Protein AF-A0A2V7WRT6-F1 (afdb_monomer_lite)

Foldseek 3Di:
DVVVVCVVCVVVVDDPLQAAEDAPVVLVVLVVVLCCLVPPVLVVLVVQLVVLVVVDDPVPRPSNVVSVVSNVVSVVVNVVSVVNSVRYDHDDPVPDPPPDDDPPDD

Radius of gyration: 24.18 Å; chains: 1; bounding box: 65×48×54 Å

pLDDT: mean 81.42, std 14.81, range [49.47, 96.88]

Sequence (106 aa):
MREALLMKFPALRAPAANFLYATPEAIDARRAELAQLKQVELPANAEAMRAAKEHGDLSENFEYHAARQKHEYLSARVASLADELSRTRALDASRIEATARSRRRS

Structure (mmCIF, N/CA/C/O backbone):
data_AF-A0A2V7WRT6-F1
#
_entry.id   AF-A0A2V7WRT6-F1
#
loop_
_atom_site.group_PDB
_atom_site.id
_atom_site.type_symbol
_atom_site.label_atom_id
_atom_site.label_alt_id
_atom_site.label_comp_id
_atom_site.label_asym_id
_atom_site.label_entity_id
_atom_site.label_seq_id
_atom_site.pdbx_PDB_ins_code
_atom_site.Cartn_x
_atom_site.Cartn_y
_atom_site.Cartn_z
_atom_site.occupancy
_atom_site.B_iso_or_equiv
_atom_site.auth_seq_id
_atom_site.auth_comp_id
_atom_site.auth_asym_id
_atom_site.auth_atom_id
_atom_site.pdbx_PDB_model_num
ATOM 1 N N . MET A 1 1 ? 13.000 39.962 -19.667 1.00 62.22 1 MET A N 1
ATOM 2 C CA . MET A 1 1 ? 13.896 39.012 -20.376 1.00 62.22 1 MET A CA 1
ATOM 3 C C . MET A 1 1 ? 13.554 37.532 -20.171 1.00 62.22 1 MET A C 1
ATOM 5 O O . MET A 1 1 ? 13.735 36.775 -21.114 1.00 62.22 1 MET A O 1
ATOM 9 N N . ARG A 1 2 ? 13.029 37.101 -19.010 1.00 56.19 2 ARG A N 1
ATOM 10 C CA . ARG A 1 2 ? 12.643 35.694 -18.762 1.00 56.19 2 ARG A CA 1
ATOM 11 C C . ARG A 1 2 ? 11.559 35.167 -19.722 1.00 56.19 2 ARG A C 1
ATOM 13 O O . ARG A 1 2 ? 11.666 34.039 -20.176 1.00 56.19 2 ARG A O 1
ATOM 20 N N . GLU A 1 3 ? 10.582 35.994 -20.105 1.00 57.81 3 GLU A N 1
ATOM 21 C CA . GLU A 1 3 ? 9.521 35.596 -21.052 1.00 57.81 3 GLU A CA 1
ATOM 22 C C . GLU A 1 3 ? 9.991 35.460 -22.510 1.00 57.81 3 GLU A C 1
ATOM 24 O O . GLU A 1 3 ? 9.587 34.532 -23.206 1.00 57.81 3 GLU A O 1
ATOM 29 N N . ALA A 1 4 ? 10.909 36.320 -22.965 1.00 61.88 4 ALA A N 1
ATOM 30 C CA . ALA A 1 4 ? 11.469 36.248 -24.320 1.00 61.88 4 ALA A CA 1
ATOM 31 C C . ALA A 1 4 ? 12.321 34.981 -24.535 1.00 61.88 4 ALA A C 1
ATOM 33 O O . ALA A 1 4 ? 12.372 34.429 -25.634 1.00 61.88 4 ALA A O 1
ATOM 34 N N . LEU A 1 5 ? 12.961 34.497 -23.466 1.00 62.34 5 LEU A N 1
ATOM 35 C CA . LEU A 1 5 ? 13.740 33.259 -23.471 1.00 62.34 5 LEU A CA 1
ATOM 36 C C . LEU A 1 5 ? 12.832 32.022 -23.582 1.00 62.34 5 LEU A C 1
ATOM 38 O O . LEU A 1 5 ? 13.176 31.061 -24.262 1.00 62.34 5 LEU A O 1
ATOM 42 N N . LEU A 1 6 ? 11.640 32.082 -22.983 1.00 60.34 6 LEU A N 1
ATOM 43 C CA . LEU A 1 6 ? 10.638 31.015 -23.042 1.00 60.34 6 LEU A CA 1
ATOM 44 C C . LEU A 1 6 ? 9.919 30.944 -24.401 1.00 60.34 6 LEU A C 1
ATOM 46 O O . LEU A 1 6 ? 9.548 29.851 -24.820 1.00 60.34 6 LEU A O 1
ATOM 50 N N . MET A 1 7 ? 9.774 32.065 -25.123 1.00 71.50 7 MET A N 1
ATOM 51 C CA . MET A 1 7 ? 9.282 32.052 -26.513 1.00 71.50 7 MET A CA 1
ATOM 52 C C . MET A 1 7 ? 10.280 31.422 -27.491 1.00 71.50 7 MET A C 1
ATOM 54 O O . MET A 1 7 ? 9.875 30.698 -28.395 1.00 71.50 7 MET A O 1
ATOM 58 N N . LYS A 1 8 ? 11.585 31.677 -27.314 1.00 71.31 8 LYS A N 1
ATOM 59 C CA . LYS A 1 8 ? 12.640 31.087 -28.159 1.00 71.31 8 LYS A CA 1
ATOM 60 C C . LYS A 1 8 ? 12.883 29.605 -27.873 1.00 71.31 8 LYS A C 1
ATOM 62 O O . LYS A 1 8 ? 13.327 28.890 -28.7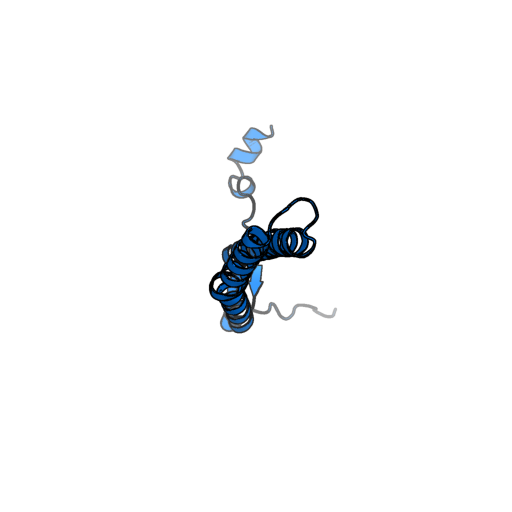65 1.00 71.31 8 LYS A O 1
ATOM 67 N N . PHE A 1 9 ? 12.583 29.146 -26.659 1.00 72.19 9 PHE A N 1
ATOM 68 C CA . PHE A 1 9 ? 12.824 27.771 -26.227 1.00 72.19 9 PHE A CA 1
ATOM 69 C C . PHE A 1 9 ? 11.588 27.181 -25.528 1.00 72.19 9 PHE A C 1
ATOM 71 O O . PHE A 1 9 ? 11.596 26.986 -24.310 1.00 72.19 9 PHE A O 1
ATOM 78 N N . PRO A 1 10 ? 10.525 26.839 -26.282 1.00 65.75 10 PRO A N 1
ATOM 79 C CA . PRO A 1 10 ? 9.299 26.268 -25.719 1.00 65.75 10 PRO A CA 1
ATOM 80 C C . PRO A 1 10 ? 9.529 24.920 -25.011 1.00 65.75 10 PRO A C 1
ATOM 82 O O . PRO A 1 10 ? 8.750 24.548 -24.139 1.00 65.75 10 PRO A O 1
ATOM 85 N N . ALA A 1 11 ? 10.623 24.213 -25.319 1.00 61.78 11 ALA A N 1
ATOM 86 C CA . ALA A 1 11 ? 11.022 22.973 -24.648 1.00 61.78 11 ALA A CA 1
ATOM 87 C C . ALA A 1 11 ? 11.418 23.166 -23.169 1.00 61.78 11 ALA A C 1
ATOM 89 O O . ALA A 1 11 ? 11.339 22.221 -22.392 1.00 61.78 11 ALA A O 1
ATOM 90 N N . LEU A 1 12 ? 11.781 24.387 -22.752 1.00 64.75 12 LEU A N 1
ATOM 91 C CA . LEU A 1 12 ? 12.056 24.715 -21.345 1.00 64.75 12 LEU A CA 1
ATOM 92 C C . LEU A 1 12 ? 10.770 24.887 -20.513 1.00 64.75 12 LEU A C 1
ATOM 94 O O . LEU A 1 12 ? 10.843 25.081 -19.302 1.00 64.75 12 LEU A O 1
ATOM 98 N N . ARG A 1 13 ? 9.590 24.849 -21.156 1.00 62.06 13 ARG A N 1
ATOM 99 C CA . ARG A 1 13 ? 8.274 25.046 -20.525 1.00 62.06 13 ARG A CA 1
ATOM 100 C C . ARG A 1 13 ? 7.686 23.762 -19.927 1.00 62.06 13 ARG A C 1
ATOM 102 O O . ARG A 1 13 ? 6.756 23.852 -19.132 1.00 62.06 13 ARG A O 1
ATOM 109 N N . ALA A 1 14 ? 8.186 22.582 -20.292 1.00 60.47 14 ALA A N 1
ATOM 110 C CA . ALA A 1 14 ? 7.630 21.322 -19.812 1.00 60.47 14 ALA A CA 1
ATOM 111 C C . ALA A 1 14 ? 8.393 20.827 -18.571 1.00 60.47 14 ALA A C 1
ATOM 113 O O . ALA A 1 14 ? 9.610 20.646 -18.658 1.00 60.47 14 ALA A O 1
ATOM 114 N N . PRO A 1 15 ? 7.727 20.549 -17.432 1.00 59.41 15 PRO A N 1
ATOM 115 C CA . PRO A 1 15 ? 8.337 19.679 -16.438 1.00 59.41 15 PRO A CA 1
ATOM 116 C C . PRO A 1 15 ? 8.593 18.337 -17.132 1.00 59.41 15 PRO A C 1
ATOM 118 O O . PRO A 1 15 ? 7.668 17.742 -17.688 1.00 59.41 15 PRO A O 1
ATOM 121 N N . ALA A 1 16 ? 9.848 17.889 -17.170 1.00 60.44 16 ALA A N 1
ATOM 122 C CA . ALA A 1 16 ? 10.170 16.580 -17.716 1.00 60.44 16 ALA A CA 1
ATOM 123 C C . ALA A 1 16 ? 9.349 15.538 -16.943 1.00 60.44 16 ALA A C 1
ATOM 125 O O . ALA A 1 16 ? 9.511 15.394 -15.731 1.00 60.44 16 ALA A O 1
ATOM 126 N N . ALA A 1 17 ? 8.418 14.866 -17.622 1.00 61.59 17 ALA A N 1
ATOM 127 C CA . ALA A 1 17 ? 7.642 13.793 -17.022 1.00 61.59 17 ALA A CA 1
ATOM 128 C C . ALA A 1 17 ? 8.626 12.704 -16.574 1.00 61.59 17 ALA A C 1
ATOM 130 O O . ALA A 1 17 ? 9.249 12.042 -17.405 1.00 61.59 17 ALA 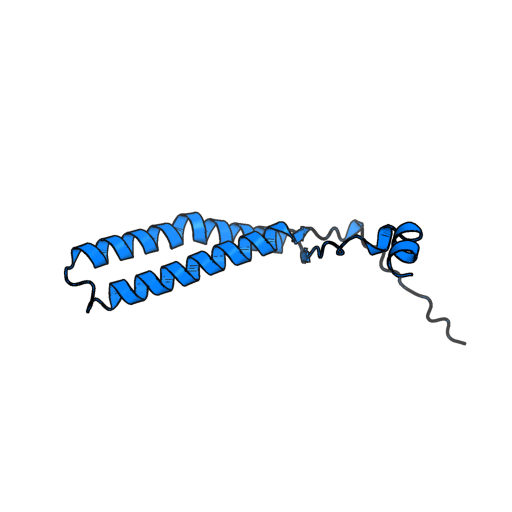A O 1
ATOM 131 N N . ASN A 1 18 ? 8.820 12.582 -15.260 1.00 75.44 18 ASN A N 1
ATOM 132 C CA . ASN A 1 18 ? 9.755 11.628 -14.687 1.00 75.44 18 ASN A CA 1
ATOM 133 C C . ASN A 1 18 ? 9.120 10.235 -14.738 1.00 75.44 18 ASN A C 1
ATOM 135 O O . ASN A 1 18 ? 8.372 9.849 -13.839 1.00 75.44 18 ASN A O 1
ATOM 139 N N . PHE A 1 19 ? 9.352 9.523 -15.840 1.00 82.50 19 PHE A N 1
ATOM 140 C CA . PHE A 1 19 ? 8.948 8.131 -15.985 1.00 82.50 19 PHE A CA 1
ATOM 141 C C . PHE A 1 19 ? 9.950 7.230 -15.269 1.00 82.50 19 PHE A C 1
ATOM 143 O O . PHE A 1 19 ? 11.159 7.351 -15.469 1.00 82.50 19 PHE A O 1
ATOM 150 N N . LEU A 1 20 ? 9.433 6.312 -14.461 1.00 83.56 20 LEU A N 1
ATOM 151 C CA . LEU A 1 20 ? 10.219 5.237 -13.871 1.00 83.56 20 LEU A CA 1
ATOM 152 C C . LEU A 1 20 ? 10.255 4.072 -14.859 1.00 83.56 20 LEU A C 1
ATOM 154 O O . LEU A 1 20 ? 9.259 3.785 -15.522 1.00 83.56 20 LEU A O 1
ATOM 158 N N . TYR A 1 21 ? 11.394 3.401 -14.969 1.00 88.06 21 TYR A N 1
ATOM 159 C CA . TYR A 1 21 ? 11.530 2.215 -15.808 1.00 88.06 21 TYR A CA 1
ATOM 160 C C . TYR A 1 21 ? 11.798 1.004 -14.929 1.00 88.06 21 TYR A C 1
ATOM 162 O O . TYR A 1 21 ? 12.661 1.048 -14.053 1.00 88.06 21 TYR A O 1
ATOM 170 N N . ALA A 1 22 ? 11.058 -0.070 -15.172 1.00 88.12 22 ALA A N 1
ATOM 171 C CA . ALA A 1 22 ? 11.206 -1.338 -14.471 1.00 88.12 22 ALA A CA 1
ATOM 172 C C . ALA A 1 22 ? 11.012 -2.497 -15.451 1.00 88.12 22 ALA A C 1
ATOM 174 O O . ALA A 1 22 ? 10.467 -2.312 -16.542 1.00 88.12 22 ALA A O 1
ATOM 175 N N . THR A 1 23 ? 11.464 -3.694 -15.081 1.00 91.50 23 THR A N 1
ATOM 176 C CA . THR A 1 23 ? 11.218 -4.882 -15.906 1.00 91.50 23 THR A CA 1
ATOM 177 C C . THR A 1 23 ? 9.729 -5.256 -15.865 1.00 91.50 23 THR A C 1
ATOM 179 O O . THR A 1 23 ? 9.050 -4.929 -14.884 1.00 91.50 23 THR A O 1
ATOM 182 N N . PRO A 1 24 ? 9.193 -5.919 -16.906 1.00 89.69 24 PRO A N 1
ATOM 183 C CA . PRO A 1 24 ? 7.801 -6.374 -16.917 1.00 89.69 24 PRO A CA 1
ATOM 184 C C . PRO A 1 24 ? 7.438 -7.200 -15.676 1.00 89.69 24 PRO A C 1
ATOM 186 O O . PRO A 1 24 ? 6.413 -6.952 -15.048 1.00 89.69 24 PRO A O 1
ATOM 189 N N . GLU A 1 25 ? 8.333 -8.089 -15.243 1.00 91.31 25 GLU A N 1
ATOM 190 C CA . GLU A 1 25 ? 8.122 -8.962 -14.086 1.00 91.31 25 GLU A CA 1
ATOM 191 C C . GLU A 1 25 ? 7.998 -8.158 -12.785 1.00 91.31 25 GLU A C 1
ATOM 193 O O . GLU A 1 25 ? 7.157 -8.453 -11.936 1.00 91.31 25 GLU A O 1
ATOM 198 N N . ALA A 1 26 ? 8.808 -7.105 -12.627 1.00 91.31 26 ALA A N 1
ATOM 199 C CA . ALA A 1 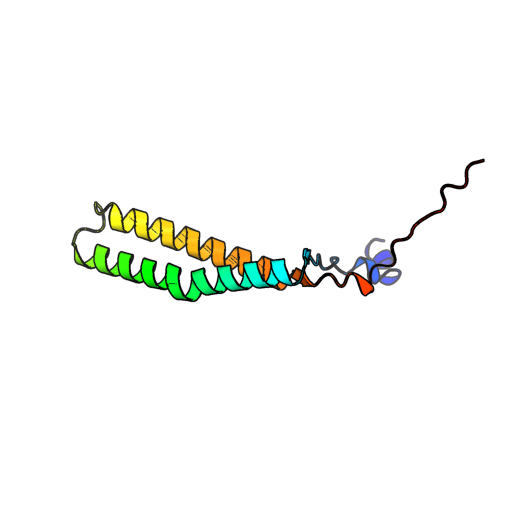26 ? 8.736 -6.224 -11.466 1.00 91.31 26 ALA A CA 1
ATOM 200 C C . ALA A 1 26 ? 7.426 -5.415 -11.440 1.00 91.31 26 ALA A C 1
ATOM 202 O O . ALA A 1 26 ? 6.844 -5.205 -10.372 1.00 91.31 26 ALA A O 1
ATOM 203 N N . ILE A 1 27 ? 6.946 -4.981 -12.611 1.00 93.12 27 ILE A N 1
ATOM 204 C CA . ILE A 1 27 ? 5.656 -4.292 -12.752 1.00 93.12 27 ILE A CA 1
ATOM 205 C C . ILE A 1 27 ? 4.511 -5.236 -12.379 1.00 93.12 27 ILE A C 1
ATOM 207 O O . ILE A 1 27 ? 3.613 -4.836 -11.636 1.00 93.12 27 ILE A O 1
ATOM 211 N N . ASP A 1 28 ? 4.551 -6.481 -12.846 1.00 94.31 28 ASP A N 1
ATOM 212 C CA . ASP A 1 28 ? 3.519 -7.479 -12.563 1.00 94.31 28 ASP A CA 1
ATOM 213 C C . ASP A 1 28 ? 3.486 -7.862 -11.082 1.00 94.31 28 ASP A C 1
ATOM 215 O O . ASP A 1 28 ? 2.410 -7.899 -10.483 1.00 94.31 28 ASP A O 1
ATOM 219 N N . ALA A 1 29 ? 4.648 -8.032 -10.445 1.00 94.88 29 ALA A N 1
ATOM 220 C CA . ALA A 1 29 ? 4.736 -8.264 -9.004 1.00 94.88 29 ALA A CA 1
ATOM 221 C C . ALA A 1 29 ? 4.111 -7.111 -8.196 1.00 94.88 29 ALA A C 1
ATOM 223 O O . ALA A 1 29 ? 3.309 -7.341 -7.290 1.00 94.88 29 ALA A O 1
ATOM 224 N N . ARG A 1 30 ? 4.410 -5.856 -8.562 1.00 94.25 30 ARG A N 1
ATOM 225 C CA . ARG A 1 30 ? 3.818 -4.658 -7.935 1.00 94.25 30 ARG A CA 1
ATOM 226 C C . ARG A 1 30 ? 2.307 -4.564 -8.171 1.00 94.25 30 ARG A C 1
ATOM 228 O O . ARG A 1 30 ? 1.571 -4.141 -7.281 1.00 94.25 30 ARG A O 1
ATOM 235 N N . ARG A 1 31 ? 1.819 -4.965 -9.351 1.00 94.50 31 ARG A N 1
ATOM 236 C CA . ARG A 1 31 ? 0.378 -5.041 -9.655 1.00 94.50 31 ARG A CA 1
ATOM 237 C C . ARG A 1 31 ? -0.320 -6.112 -8.821 1.00 94.50 31 ARG A C 1
ATOM 239 O O . ARG A 1 31 ? -1.418 -5.854 -8.331 1.00 94.50 31 ARG A O 1
ATOM 246 N N . ALA A 1 32 ? 0.310 -7.270 -8.638 1.00 96.62 32 ALA A N 1
ATOM 247 C CA . ALA A 1 32 ? -0.203 -8.338 -7.787 1.00 96.62 32 ALA A CA 1
ATOM 248 C C . ALA A 1 32 ? -0.274 -7.896 -6.316 1.00 96.62 32 ALA A C 1
ATOM 250 O O . ALA A 1 32 ? -1.314 -8.068 -5.685 1.00 96.62 32 ALA A O 1
ATOM 251 N N . GLU A 1 33 ? 0.772 -7.238 -5.799 1.00 95.12 33 GLU A N 1
ATOM 252 C CA . GLU A 1 33 ? 0.765 -6.633 -4.456 1.00 95.12 33 GLU A CA 1
ATOM 253 C C . GLU A 1 33 ? -0.390 -5.630 -4.312 1.00 95.12 33 GLU A C 1
ATOM 255 O O . GLU A 1 33 ? -1.173 -5.704 -3.365 1.00 95.12 33 GLU A O 1
ATOM 260 N N . LEU A 1 34 ? -0.561 -4.725 -5.283 1.00 96.06 34 LEU A N 1
ATOM 261 C CA . LEU A 1 34 ? -1.652 -3.749 -5.269 1.00 96.06 34 LEU A CA 1
ATOM 262 C C . LEU A 1 34 ? -3.037 -4.420 -5.267 1.00 96.06 34 LEU A C 1
ATOM 264 O O . LEU A 1 34 ? -3.943 -3.950 -4.576 1.00 96.06 34 LEU A O 1
ATOM 268 N N . ALA A 1 35 ? -3.213 -5.494 -6.041 1.00 96.50 35 ALA A N 1
ATOM 269 C CA . ALA A 1 35 ? -4.461 -6.250 -6.086 1.00 96.50 35 ALA A CA 1
ATOM 270 C C . ALA A 1 35 ? -4.748 -6.929 -4.741 1.00 96.50 35 ALA A C 1
ATOM 272 O O . ALA A 1 35 ? -5.844 -6.762 -4.209 1.00 96.50 35 ALA A O 1
ATOM 273 N N . GLN A 1 36 ? -3.750 -7.594 -4.153 1.00 96.62 36 GLN A N 1
ATOM 274 C CA . GLN A 1 36 ? -3.838 -8.221 -2.831 1.00 96.62 36 GLN A CA 1
ATOM 275 C C . GLN A 1 36 ? -4.256 -7.203 -1.759 1.00 96.62 36 GLN A C 1
ATOM 277 O O . GLN A 1 36 ? -5.193 -7.438 -0.994 1.00 96.62 36 GLN A O 1
ATOM 282 N N . LEU A 1 37 ? -3.608 -6.032 -1.739 1.00 95.62 37 LEU A N 1
ATOM 283 C CA . LEU A 1 37 ? -3.904 -4.981 -0.766 1.00 95.62 37 LEU A CA 1
ATOM 284 C C . LEU A 1 37 ? -5.342 -4.461 -0.896 1.00 95.62 37 LEU A C 1
ATOM 286 O O . LEU A 1 37 ? -6.019 -4.268 0.111 1.00 95.62 37 LEU A O 1
ATOM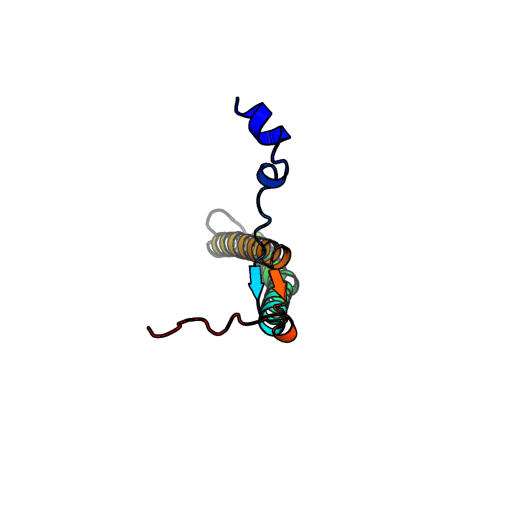 290 N N . LYS A 1 38 ? -5.822 -4.249 -2.127 1.00 95.56 38 LYS A N 1
ATOM 291 C CA . LYS A 1 38 ? -7.167 -3.711 -2.389 1.00 95.56 38 LYS A CA 1
ATOM 292 C C . LYS A 1 38 ? -8.285 -4.729 -2.187 1.00 95.56 38 LYS A C 1
ATOM 294 O O . LYS A 1 38 ? -9.362 -4.345 -1.744 1.00 95.56 38 LYS A O 1
ATOM 299 N N . GLN A 1 39 ? -8.062 -5.980 -2.577 1.00 96.12 39 GLN A N 1
ATOM 300 C CA . GLN A 1 39 ? -9.110 -7.003 -2.621 1.00 96.12 39 GLN A CA 1
ATOM 301 C C . GLN A 1 39 ? -9.179 -7.842 -1.347 1.00 96.12 39 GLN A C 1
ATOM 303 O O . GLN A 1 39 ? -10.236 -8.389 -1.056 1.00 96.12 39 GLN A O 1
ATOM 308 N N . VAL A 1 40 ? -8.078 -7.941 -0.596 1.00 96.25 40 VAL A N 1
ATOM 309 C CA . VAL A 1 40 ? -7.985 -8.822 0.575 1.00 96.25 40 VAL A CA 1
ATOM 310 C C . VAL A 1 40 ? -7.719 -8.021 1.846 1.00 96.25 40 VAL A C 1
ATOM 312 O O . VAL A 1 40 ? -8.550 -8.015 2.749 1.00 96.25 40 VAL A O 1
ATOM 315 N N . GLU A 1 41 ? -6.594 -7.304 1.921 1.00 95.38 41 GLU A N 1
ATOM 316 C CA . GLU A 1 41 ? -6.148 -6.673 3.177 1.00 95.38 41 GLU A CA 1
ATOM 317 C C . GLU A 1 41 ? -7.033 -5.501 3.619 1.00 95.38 41 GLU A C 1
ATOM 319 O O . GLU A 1 41 ? -7.412 -5.441 4.789 1.00 95.38 41 GLU A O 1
ATOM 324 N N . LEU A 1 42 ? -7.379 -4.573 2.712 1.00 94.06 42 LEU A N 1
ATOM 325 C CA . LEU A 1 42 ? -8.254 -3.440 3.047 1.00 94.06 42 LEU A CA 1
ATOM 326 C C . LEU A 1 42 ? -9.638 -3.906 3.529 1.00 94.06 42 LEU A C 1
ATOM 328 O O . LEU A 1 42 ? -10.065 -3.448 4.591 1.00 94.06 42 LEU A O 1
ATOM 332 N N . PRO A 1 43 ? -10.338 -4.799 2.796 1.00 96.00 43 PRO A N 1
ATOM 333 C CA . PRO A 1 43 ? -11.628 -5.322 3.237 1.00 96.00 43 PRO A CA 1
ATOM 334 C C . PRO A 1 43 ? -11.536 -6.062 4.573 1.00 96.00 43 PRO A C 1
ATOM 336 O O . PRO A 1 43 ? -12.307 -5.759 5.479 1.00 96.00 43 PRO A O 1
ATOM 339 N N . ALA A 1 44 ? -10.546 -6.945 4.745 1.00 95.00 44 ALA A N 1
ATOM 340 C CA . ALA A 1 44 ? -10.359 -7.682 5.996 1.00 95.00 44 ALA A CA 1
ATOM 341 C C . ALA A 1 44 ? -10.100 -6.747 7.190 1.00 95.00 44 ALA A C 1
ATOM 343 O O . ALA A 1 44 ? -10.616 -6.951 8.287 1.00 95.00 44 ALA A O 1
ATOM 344 N N . ASN A 1 45 ? -9.324 -5.679 6.989 1.00 94.75 45 ASN A N 1
ATOM 345 C CA . ASN A 1 45 ? -9.093 -4.683 8.026 1.00 94.75 45 ASN A CA 1
ATOM 346 C C . ASN A 1 45 ? -10.358 -3.868 8.353 1.00 94.75 45 ASN A C 1
ATOM 348 O O . ASN A 1 45 ? -10.613 -3.599 9.526 1.00 94.75 45 ASN A O 1
ATOM 352 N N . ALA A 1 46 ? -11.171 -3.517 7.353 1.00 92.88 46 ALA A N 1
ATOM 353 C CA . ALA A 1 46 ? -12.448 -2.843 7.574 1.00 92.88 46 ALA A CA 1
ATOM 354 C C . ALA A 1 46 ? -13.436 -3.725 8.361 1.00 92.88 46 ALA A C 1
ATOM 356 O O . ALA A 1 46 ? -14.131 -3.232 9.252 1.00 92.88 46 ALA A O 1
ATOM 357 N N . GLU A 1 47 ? -13.460 -5.031 8.088 1.00 93.06 47 GLU A N 1
ATOM 358 C CA . GLU A 1 47 ? -14.235 -5.999 8.869 1.00 93.06 47 GLU A CA 1
ATOM 359 C C . GLU A 1 47 ? -13.744 -6.087 10.316 1.00 93.06 47 GLU A C 1
ATOM 361 O O . GLU A 1 47 ? -14.563 -6.043 11.233 1.00 93.06 47 GLU A O 1
ATOM 366 N N . ALA A 1 48 ? -12.426 -6.116 10.537 1.00 89.31 48 ALA A N 1
ATOM 367 C CA . ALA A 1 48 ? -11.844 -6.098 11.879 1.00 89.31 48 ALA A CA 1
ATOM 368 C C . ALA A 1 48 ? -12.211 -4.819 12.654 1.00 89.31 48 ALA A C 1
ATOM 370 O O . ALA A 1 48 ? -12.576 -4.890 13.825 1.00 89.31 48 ALA A O 1
ATOM 371 N N . MET A 1 49 ? -12.194 -3.651 11.998 1.00 88.69 49 MET A N 1
ATOM 372 C CA . MET A 1 49 ? -12.663 -2.398 12.604 1.00 88.69 49 MET A CA 1
ATOM 373 C C . MET A 1 49 ? -14.150 -2.453 12.966 1.00 88.69 49 MET A C 1
ATOM 375 O O . MET A 1 49 ? -14.546 -1.926 14.007 1.00 88.69 49 MET A O 1
ATOM 379 N N . ARG A 1 50 ? -14.980 -3.074 12.116 1.00 89.94 50 ARG A N 1
ATOM 380 C CA . ARG A 1 50 ? -16.413 -3.247 12.385 1.00 89.94 50 ARG A CA 1
ATOM 381 C C . ARG A 1 50 ? -16.640 -4.165 13.584 1.00 89.94 50 ARG A C 1
ATOM 383 O O . ARG A 1 50 ? -17.393 -3.785 14.470 1.00 89.94 50 ARG A O 1
ATOM 390 N N . ALA A 1 51 ? -15.955 -5.305 13.638 1.00 86.56 51 ALA A N 1
ATOM 391 C CA . ALA A 1 51 ? -16.035 -6.233 14.763 1.00 86.56 51 ALA A CA 1
ATOM 392 C C . ALA A 1 51 ? -15.591 -5.560 16.072 1.00 86.56 51 ALA A C 1
ATOM 394 O O . ALA A 1 51 ? -16.325 -5.578 17.055 1.00 86.56 51 ALA A O 1
ATOM 395 N N . ALA A 1 52 ? -14.454 -4.854 16.066 1.00 86.12 52 ALA A N 1
ATOM 396 C CA . ALA A 1 52 ? -13.973 -4.117 17.237 1.00 86.12 52 ALA A CA 1
ATOM 397 C C . ALA A 1 52 ? -14.971 -3.043 17.714 1.00 86.12 52 ALA A C 1
ATOM 399 O O . ALA A 1 52 ? -15.085 -2.787 18.911 1.00 86.12 52 ALA A O 1
ATOM 400 N N . LYS A 1 53 ? -15.738 -2.443 16.793 1.00 84.06 53 LYS A N 1
ATOM 401 C CA . LYS A 1 53 ? -16.782 -1.458 17.113 1.00 84.06 53 LYS A CA 1
ATOM 402 C C . LYS A 1 53 ? -18.011 -2.061 17.797 1.00 84.06 53 LYS A C 1
ATOM 404 O O . LYS A 1 53 ? -18.693 -1.353 18.534 1.00 84.06 53 LYS A O 1
ATOM 409 N N . GLU A 1 54 ? -18.298 -3.337 17.569 1.00 84.00 54 GLU A N 1
ATOM 410 C CA . GLU A 1 54 ? -19.426 -4.042 18.191 1.00 84.00 54 GLU A CA 1
ATOM 411 C C . GLU A 1 54 ? -19.141 -4.429 19.654 1.00 84.00 54 GLU A C 1
ATOM 413 O O . GLU A 1 54 ? -20.077 -4.627 20.426 1.00 84.00 54 GLU A O 1
ATOM 418 N N . HIS A 1 55 ? -17.869 -4.454 20.070 1.00 73.94 55 HIS A N 1
ATOM 419 C CA . HIS A 1 55 ? -17.438 -4.841 21.420 1.00 73.94 55 HIS A CA 1
ATOM 420 C C . HIS A 1 55 ? -17.577 -3.750 22.503 1.00 73.94 55 HIS A C 1
ATOM 422 O O . HIS A 1 55 ? -17.175 -3.969 23.645 1.00 73.94 55 HIS A O 1
ATOM 428 N N . GLY A 1 56 ? -18.199 -2.606 22.201 1.00 71.38 56 GLY A N 1
ATOM 429 C CA . GLY A 1 56 ? -18.390 -1.518 23.167 1.00 71.38 56 GLY A CA 1
ATOM 430 C C . GLY A 1 56 ? -17.226 -0.524 23.179 1.00 71.38 56 GLY A C 1
ATOM 431 O O . GLY A 1 56 ? -16.554 -0.362 22.167 1.00 71.38 56 GLY A O 1
ATOM 432 N N . ASP A 1 57 ? -17.058 0.206 24.284 1.00 71.25 57 ASP A N 1
ATOM 433 C CA . ASP A 1 57 ? -16.361 1.500 24.363 1.00 71.25 57 ASP A CA 1
ATOM 434 C C . ASP A 1 57 ? -15.089 1.622 23.494 1.00 71.25 57 ASP A C 1
ATOM 436 O O . ASP A 1 57 ? -14.021 1.075 23.775 1.00 71.25 57 ASP A O 1
ATOM 440 N N . LEU A 1 58 ? -15.219 2.381 22.402 1.00 68.19 58 LEU A N 1
ATOM 441 C CA . LEU A 1 58 ? -14.180 2.583 21.390 1.00 68.19 58 LEU A CA 1
ATOM 442 C C . LEU A 1 58 ? -12.974 3.362 21.922 1.00 68.19 58 LEU A C 1
ATOM 444 O O . LEU A 1 58 ? -11.918 3.366 21.288 1.00 68.19 58 LEU A O 1
ATOM 448 N N . SER A 1 59 ? -13.149 4.076 23.035 1.00 68.19 59 SER A N 1
ATOM 449 C CA . SER A 1 59 ? -12.110 4.934 23.593 1.00 68.19 59 SER A CA 1
ATOM 450 C C . SER A 1 59 ? -10.963 4.124 24.208 1.00 68.19 59 SER A C 1
ATOM 452 O O . SER A 1 59 ? -9.804 4.491 24.004 1.00 68.19 59 SER A O 1
ATOM 454 N N . GLU A 1 60 ? -11.257 2.975 24.828 1.00 74.00 60 GLU A N 1
ATOM 455 C CA . GLU A 1 60 ? -10.264 2.076 25.443 1.00 74.00 60 GLU A CA 1
ATOM 456 C C . GLU A 1 60 ? -9.915 0.847 24.587 1.00 74.00 60 GLU A C 1
ATOM 458 O O . GLU A 1 60 ? -8.952 0.136 24.881 1.00 74.00 60 GLU A O 1
ATOM 463 N N . ASN A 1 61 ? -10.656 0.592 23.502 1.00 81.56 61 ASN A N 1
ATOM 464 C CA . ASN A 1 61 ? -10.436 -0.581 22.663 1.00 81.56 61 ASN A CA 1
ATOM 465 C C . ASN A 1 61 ? -9.123 -0.472 21.855 1.00 81.56 61 ASN A C 1
ATOM 467 O O . ASN A 1 61 ? -9.060 0.125 20.776 1.00 81.56 61 ASN A O 1
ATOM 471 N N . PHE A 1 62 ? -8.064 -1.095 22.375 1.00 85.81 62 PHE A N 1
ATOM 472 C CA . PHE A 1 62 ? -6.748 -1.173 21.738 1.00 85.81 62 PHE A CA 1
ATOM 473 C C . PHE A 1 62 ? -6.799 -1.804 20.338 1.00 85.81 62 PHE A C 1
ATOM 475 O O . PHE A 1 62 ? -6.098 -1.353 19.430 1.00 85.81 62 PHE A O 1
ATOM 482 N N . GLU A 1 63 ? -7.660 -2.804 20.133 1.00 84.81 63 GLU A N 1
ATOM 483 C CA . GLU A 1 63 ? -7.819 -3.479 18.843 1.00 84.81 63 GLU A CA 1
ATOM 484 C C . GLU A 1 63 ? -8.417 -2.537 17.795 1.00 84.81 63 GLU A C 1
ATOM 486 O O . GLU A 1 63 ? -7.973 -2.538 16.647 1.00 84.81 63 GLU A O 1
ATOM 491 N N . TYR A 1 64 ? -9.356 -1.669 18.185 1.00 88.56 64 TYR A N 1
ATOM 492 C CA . TYR A 1 64 ? -9.90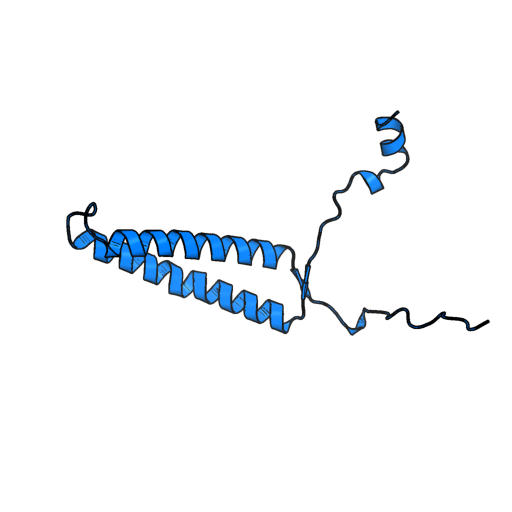4 -0.646 17.293 1.00 88.56 64 TYR A CA 1
ATOM 493 C C . TYR A 1 64 ? -8.838 0.374 16.872 1.00 88.56 64 TYR A C 1
ATOM 495 O O . TYR A 1 64 ? -8.709 0.683 15.683 1.00 88.56 64 TYR A O 1
ATOM 503 N N . HIS A 1 65 ? -8.042 0.875 17.822 1.00 89.88 65 HIS A N 1
ATOM 504 C CA . HIS A 1 65 ? -6.957 1.817 17.522 1.00 89.88 65 HIS A CA 1
ATOM 505 C C . HIS A 1 65 ? -5.903 1.190 16.603 1.00 89.88 65 HIS A C 1
ATOM 507 O O . HIS A 1 65 ? -5.515 1.804 15.606 1.00 89.88 65 HIS A O 1
ATOM 513 N N . ALA A 1 66 ? -5.498 -0.053 16.878 1.00 91.12 66 ALA A N 1
ATOM 514 C CA . ALA A 1 66 ? -4.568 -0.801 16.038 1.00 91.12 66 ALA A CA 1
ATOM 515 C C . ALA A 1 66 ? -5.140 -1.054 14.632 1.00 91.12 66 ALA A C 1
ATOM 517 O O . ALA A 1 66 ? -4.454 -0.842 13.629 1.00 91.12 66 ALA A O 1
ATOM 518 N N . ALA A 1 67 ? -6.413 -1.448 14.537 1.00 91.75 67 ALA A N 1
ATOM 519 C CA . ALA A 1 67 ? -7.081 -1.675 13.261 1.00 91.75 67 ALA A CA 1
ATOM 520 C C . ALA A 1 67 ? -7.181 -0.383 12.437 1.00 91.75 67 ALA A C 1
ATOM 522 O O . ALA A 1 67 ? -6.909 -0.413 11.236 1.00 91.75 67 ALA A O 1
ATOM 523 N N . ARG A 1 68 ? -7.477 0.758 13.073 1.00 91.88 68 ARG A N 1
ATOM 524 C CA . ARG A 1 68 ? -7.504 2.077 12.425 1.00 91.88 68 ARG A CA 1
ATOM 525 C C . ARG A 1 68 ? -6.126 2.501 11.914 1.00 91.88 68 ARG A C 1
ATOM 527 O O . ARG A 1 68 ? -6.024 2.970 10.783 1.00 91.88 68 ARG A O 1
ATOM 534 N N . GLN A 1 69 ? -5.069 2.321 12.705 1.00 94.12 69 GLN A N 1
ATOM 535 C CA . GLN A 1 69 ? -3.702 2.617 12.256 1.00 94.12 69 GLN A CA 1
ATOM 536 C C . GLN A 1 69 ? -3.292 1.728 11.078 1.00 94.12 69 GLN A C 1
ATOM 538 O O . GLN A 1 69 ? -2.730 2.213 10.095 1.00 94.12 69 GLN A O 1
ATOM 543 N N . LYS A 1 70 ? -3.632 0.432 11.133 1.00 94.94 70 LYS A N 1
ATOM 544 C CA . LYS A 1 70 ? -3.414 -0.484 10.008 1.00 94.94 70 LYS A CA 1
ATOM 545 C C . LYS A 1 70 ? -4.178 -0.020 8.762 1.00 94.94 70 LYS A C 1
ATOM 547 O O . LYS A 1 70 ? -3.613 -0.057 7.672 1.00 94.94 70 LYS A O 1
ATOM 552 N N . HIS A 1 71 ? -5.410 0.470 8.912 1.00 95.31 71 HIS A N 1
ATOM 553 C CA . HIS A 1 71 ? -6.200 1.009 7.803 1.00 95.31 71 HIS A CA 1
ATOM 554 C C . HIS A 1 71 ? -5.505 2.177 7.098 1.00 95.31 71 HIS A C 1
ATOM 556 O O . HIS A 1 71 ? -5.412 2.212 5.868 1.00 95.31 71 HIS A O 1
ATOM 562 N N . GLU A 1 72 ? -5.003 3.131 7.883 1.00 95.88 72 GLU A N 1
ATOM 563 C CA . GLU A 1 72 ? -4.302 4.311 7.380 1.00 95.88 72 GLU A CA 1
ATOM 564 C C . GLU A 1 72 ? -3.017 3.917 6.644 1.00 95.88 72 GLU A C 1
ATOM 566 O O . GLU A 1 72 ? -2.788 4.353 5.514 1.00 95.88 72 GLU A O 1
ATOM 571 N N . TYR A 1 73 ? -2.235 3.005 7.229 1.00 96.31 73 TYR A N 1
ATOM 572 C CA . TYR A 1 73 ? -1.030 2.465 6.605 1.00 96.31 73 TYR A CA 1
ATOM 573 C C . TYR A 1 73 ? -1.324 1.764 5.271 1.00 96.31 73 TYR A C 1
ATOM 575 O O . TYR A 1 73 ? -0.689 2.062 4.256 1.00 96.31 73 TYR A O 1
ATOM 583 N N . LEU A 1 74 ? -2.303 0.854 5.250 1.00 96.12 74 LEU A N 1
ATOM 584 C CA . LEU A 1 74 ? -2.679 0.122 4.041 1.00 96.12 74 LEU A CA 1
ATOM 585 C C . LEU A 1 74 ? -3.170 1.073 2.943 1.00 96.12 74 LEU A C 1
ATOM 587 O O . LEU A 1 74 ? -2.774 0.940 1.784 1.00 96.12 74 LEU A O 1
ATOM 591 N N . SER A 1 75 ? -3.981 2.067 3.307 1.00 95.62 75 SER A N 1
ATOM 592 C CA . SER A 1 75 ? -4.496 3.071 2.371 1.00 95.62 75 SER A CA 1
ATOM 593 C C . SER A 1 75 ? -3.372 3.920 1.774 1.00 95.62 75 SER A C 1
ATOM 595 O O . SER A 1 75 ? -3.321 4.115 0.556 1.00 95.62 75 SER A O 1
ATOM 597 N N . ALA A 1 76 ? -2.423 4.363 2.604 1.00 96.88 76 ALA A N 1
ATOM 598 C CA . ALA A 1 76 ? -1.245 5.096 2.150 1.00 96.88 76 ALA A CA 1
ATOM 599 C C . ALA A 1 76 ? -0.369 4.244 1.215 1.00 96.88 76 ALA A C 1
ATOM 601 O O . ALA A 1 76 ? 0.079 4.723 0.170 1.00 96.88 76 ALA A O 1
ATOM 602 N N . ARG A 1 77 ? -0.174 2.959 1.541 1.00 96.19 77 ARG A N 1
ATOM 603 C CA . ARG A 1 77 ? 0.591 2.021 0.710 1.00 96.19 77 ARG A CA 1
ATOM 604 C C . ARG A 1 77 ? -0.061 1.805 -0.653 1.00 96.19 77 ARG A C 1
ATOM 606 O O . ARG A 1 77 ? 0.629 1.856 -1.669 1.00 96.19 77 ARG A O 1
ATOM 613 N N . VAL A 1 78 ? -1.380 1.621 -0.687 1.00 96.88 78 VAL A N 1
ATOM 614 C CA . VAL A 1 78 ? -2.153 1.484 -1.930 1.00 96.88 78 VAL A CA 1
ATOM 615 C C . VAL A 1 78 ? -2.033 2.733 -2.800 1.00 96.88 78 VAL A C 1
ATOM 617 O O . VAL A 1 78 ? -1.805 2.609 -4.004 1.00 96.88 78 VAL A O 1
ATOM 620 N N . ALA A 1 79 ? -2.159 3.925 -2.212 1.00 96.25 79 ALA A N 1
ATOM 621 C CA . ALA A 1 79 ? -2.027 5.183 -2.942 1.00 96.25 79 ALA A CA 1
ATOM 622 C C . ALA A 1 79 ? -0.616 5.355 -3.527 1.00 96.25 79 ALA A C 1
ATOM 624 O O . ALA A 1 79 ? -0.472 5.676 -4.706 1.00 96.25 79 ALA A O 1
ATOM 625 N N . SER A 1 80 ? 0.417 5.072 -2.730 1.00 94.69 80 SER A N 1
ATOM 626 C CA . SER A 1 80 ? 1.813 5.157 -3.163 1.00 94.69 80 SER A CA 1
ATOM 627 C C . SER A 1 80 ? 2.133 4.178 -4.296 1.00 94.69 80 SER A C 1
ATOM 629 O O . SER A 1 80 ? 2.705 4.591 -5.302 1.00 94.69 80 SER A O 1
ATOM 631 N N . LEU A 1 81 ? 1.721 2.910 -4.182 1.00 94.88 81 LEU A N 1
ATOM 632 C CA . LEU A 1 81 ? 1.936 1.908 -5.232 1.00 94.88 81 LEU A CA 1
ATOM 633 C C . LEU A 1 81 ? 1.183 2.248 -6.519 1.00 94.88 81 LEU A C 1
ATOM 635 O O . LEU A 1 81 ? 1.705 2.037 -7.611 1.00 94.88 81 LEU A O 1
ATOM 639 N N . ALA A 1 82 ? -0.039 2.775 -6.407 1.00 94.19 82 ALA A N 1
ATOM 640 C CA . ALA A 1 82 ? -0.814 3.201 -7.566 1.00 94.19 82 ALA A CA 1
ATOM 641 C C . ALA A 1 82 ? -0.158 4.389 -8.289 1.00 94.19 82 ALA A C 1
ATOM 643 O O . ALA A 1 82 ? -0.079 4.376 -9.518 1.00 94.19 82 ALA A O 1
ATOM 644 N N . ASP A 1 83 ? 0.343 5.383 -7.547 1.00 93.88 83 ASP A N 1
ATOM 645 C CA . ASP A 1 83 ? 1.076 6.515 -8.125 1.00 93.88 83 ASP A CA 1
ATOM 646 C C . ASP A 1 83 ? 2.375 6.050 -8.796 1.00 93.88 83 ASP A C 1
ATOM 648 O O . ASP A 1 83 ? 2.630 6.398 -9.951 1.00 93.88 83 ASP A O 1
ATOM 652 N N . GLU A 1 84 ? 3.153 5.190 -8.138 1.00 91.31 84 GLU A N 1
ATOM 653 C CA . GLU A 1 84 ? 4.389 4.643 -8.700 1.00 91.31 84 GLU A CA 1
ATOM 654 C C . GLU A 1 84 ? 4.119 3.852 -9.987 1.00 91.31 84 GLU A C 1
ATOM 656 O O . GLU A 1 84 ? 4.749 4.101 -11.019 1.00 91.31 84 GLU A O 1
ATOM 661 N N . LEU A 1 85 ? 3.127 2.955 -9.975 1.00 92.69 85 LEU A N 1
ATOM 662 C CA . LEU A 1 85 ? 2.726 2.188 -11.156 1.00 92.69 85 LEU A CA 1
ATOM 663 C C . LEU A 1 85 ? 2.209 3.082 -12.289 1.00 92.69 85 LEU A C 1
ATOM 665 O O . LEU A 1 85 ? 2.429 2.752 -13.452 1.00 92.69 85 LEU A O 1
ATOM 669 N N . SER A 1 86 ? 1.578 4.223 -11.987 1.00 91.38 86 SER A N 1
ATOM 670 C CA . SER A 1 86 ? 1.108 5.166 -13.015 1.00 91.38 86 SER A CA 1
ATOM 671 C C . SER A 1 86 ? 2.251 5.835 -13.787 1.00 91.38 86 SER A C 1
ATOM 673 O O . SER A 1 86 ? 2.100 6.188 -14.959 1.00 91.38 86 SER A O 1
ATOM 675 N N . A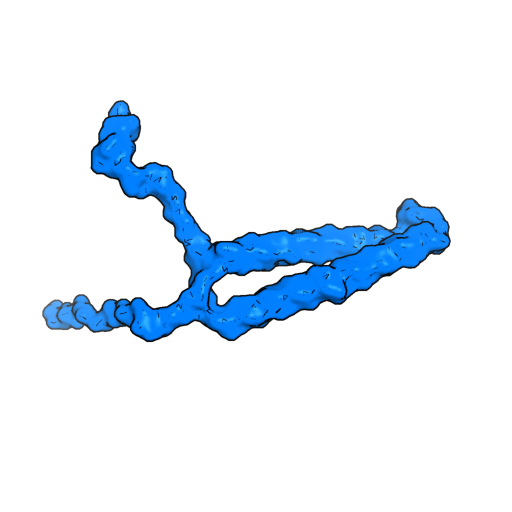RG A 1 87 ? 3.413 5.982 -13.141 1.00 90.69 87 ARG A N 1
ATOM 676 C CA . ARG A 1 87 ? 4.624 6.593 -13.710 1.00 90.69 87 ARG A CA 1
ATOM 677 C C . ARG A 1 87 ? 5.603 5.555 -14.250 1.00 90.69 87 ARG A C 1
ATOM 679 O O . ARG A 1 87 ? 6.569 5.934 -14.913 1.00 90.69 87 ARG A O 1
ATOM 686 N N . THR A 1 88 ? 5.369 4.271 -13.977 1.00 91.19 88 THR A N 1
ATOM 687 C CA . THR A 1 88 ? 6.271 3.180 -14.350 1.00 91.19 88 THR A CA 1
ATOM 688 C C . THR A 1 88 ? 5.971 2.662 -15.753 1.00 91.19 88 THR A C 1
ATOM 690 O O . THR A 1 88 ? 4.824 2.395 -16.109 1.00 91.19 88 THR A O 1
ATOM 693 N N . ARG A 1 89 ? 7.016 2.487 -16.562 1.00 86.94 89 ARG A N 1
ATOM 694 C CA . ARG A 1 89 ? 6.961 1.903 -17.904 1.00 86.94 89 ARG A CA 1
ATOM 695 C C . ARG A 1 89 ? 7.861 0.675 -17.980 1.00 86.94 89 ARG A C 1
ATOM 697 O O . ARG A 1 89 ? 8.927 0.645 -17.365 1.00 86.94 89 ARG A O 1
ATOM 704 N N . ALA A 1 90 ? 7.437 -0.320 -18.755 1.00 86.50 90 ALA A N 1
ATOM 705 C CA . ALA A 1 90 ? 8.244 -1.505 -19.009 1.00 86.50 90 ALA A CA 1
ATOM 706 C C . ALA A 1 90 ? 9.512 -1.120 -19.781 1.00 86.50 90 ALA A C 1
ATOM 708 O O . ALA A 1 90 ? 9.449 -0.427 -20.801 1.00 86.50 90 ALA A O 1
ATOM 709 N N . LEU A 1 91 ? 10.661 -1.552 -19.270 1.00 82.25 91 LEU A N 1
ATOM 710 C CA . LEU A 1 91 ? 11.940 -1.423 -19.944 1.00 82.25 91 LEU A CA 1
ATOM 711 C C . LEU A 1 91 ? 12.005 -2.462 -21.067 1.00 82.25 91 LEU A C 1
ATOM 713 O O . LEU A 1 91 ? 12.029 -3.662 -20.807 1.00 82.25 91 LEU A O 1
ATOM 717 N N . ASP A 1 92 ? 12.059 -1.998 -22.310 1.00 75.62 92 ASP A N 1
ATOM 718 C CA . ASP A 1 92 ? 12.318 -2.864 -23.455 1.00 75.62 92 ASP A CA 1
ATOM 719 C C . ASP A 1 92 ? 13.827 -2.916 -23.718 1.00 75.62 92 ASP A C 1
ATOM 721 O O . ASP A 1 92 ? 14.409 -1.987 -24.285 1.00 75.62 92 ASP A O 1
ATOM 725 N N . ALA A 1 93 ? 14.470 -4.000 -23.277 1.00 65.88 93 ALA A N 1
ATOM 726 C CA . ALA A 1 93 ? 15.905 -4.211 -23.455 1.00 65.88 93 ALA A CA 1
ATOM 727 C C . ALA A 1 93 ? 16.322 -4.268 -24.936 1.00 65.88 93 ALA A C 1
ATOM 729 O O . ALA A 1 93 ? 17.468 -3.952 -25.248 1.00 65.88 93 ALA A O 1
ATOM 730 N N . SER A 1 94 ? 15.402 -4.599 -25.853 1.00 65.75 94 SER A N 1
ATOM 731 C CA . SER A 1 94 ? 15.677 -4.601 -27.298 1.00 65.75 94 SER A CA 1
ATOM 732 C C . SER A 1 94 ? 15.840 -3.192 -27.877 1.00 65.75 94 SER A C 1
ATOM 734 O O . SER A 1 94 ? 16.422 -3.015 -28.946 1.00 65.75 94 SER A O 1
ATOM 736 N N . ARG A 1 95 ? 15.363 -2.177 -27.147 1.00 62.06 95 ARG A N 1
ATOM 737 C CA . ARG A 1 95 ? 15.377 -0.769 -27.551 1.00 62.06 95 ARG A CA 1
ATOM 738 C C . ARG A 1 95 ? 16.520 0.029 -26.925 1.00 62.06 95 ARG A C 1
ATOM 740 O O . ARG A 1 95 ? 16.666 1.220 -27.203 1.00 62.06 95 ARG A O 1
ATOM 747 N N . ILE A 1 96 ? 17.319 -0.605 -26.068 1.00 64.69 96 ILE A N 1
ATOM 748 C CA . ILE A 1 96 ? 18.481 0.019 -25.443 1.00 64.69 96 ILE A CA 1
ATOM 749 C C . ILE A 1 96 ? 19.671 -0.177 -26.377 1.00 64.69 96 ILE A C 1
ATOM 751 O O . ILE A 1 96 ? 20.384 -1.177 -26.308 1.00 64.69 96 ILE A O 1
ATOM 755 N N . GLU A 1 97 ? 19.919 0.809 -27.239 1.00 60.00 97 GLU A N 1
ATOM 756 C CA . GLU A 1 97 ? 21.234 0.937 -27.861 1.00 60.00 97 GLU A CA 1
ATOM 757 C C . GLU A 1 97 ? 22.234 1.337 -26.775 1.00 60.00 97 GLU A C 1
ATOM 759 O O . GLU A 1 97 ? 22.379 2.506 -26.413 1.00 60.00 97 GLU A O 1
ATOM 764 N N . ALA A 1 98 ? 22.918 0.346 -26.207 1.00 60.47 98 ALA A N 1
ATOM 765 C CA . ALA A 1 98 ? 24.059 0.605 -25.351 1.00 60.47 98 ALA A CA 1
ATOM 766 C C . ALA A 1 98 ? 25.109 1.335 -26.197 1.00 60.47 98 ALA A C 1
ATOM 768 O O . ALA A 1 98 ? 25.736 0.728 -27.066 1.00 60.47 98 ALA A O 1
ATOM 769 N N . THR A 1 99 ? 25.307 2.636 -25.961 1.00 58.81 99 THR A N 1
ATOM 770 C CA . THR A 1 99 ? 26.373 3.424 -26.594 1.00 58.81 99 THR A CA 1
ATOM 771 C C . THR A 1 99 ? 27.729 2.941 -26.070 1.00 58.81 99 THR A C 1
ATOM 773 O O . THR A 1 99 ? 28.372 3.552 -25.217 1.00 58.81 99 THR A O 1
ATOM 776 N N . ALA A 1 100 ? 28.159 1.774 -26.538 1.00 62.22 100 ALA A N 1
ATOM 777 C CA . ALA A 1 100 ? 29.435 1.182 -26.210 1.00 62.22 100 ALA A CA 1
ATOM 778 C C . ALA A 1 100 ? 30.507 1.722 -27.168 1.00 62.22 100 ALA A C 1
ATOM 780 O O . ALA A 1 100 ? 30.485 1.443 -28.362 1.00 62.22 100 ALA A O 1
ATOM 781 N N . ARG A 1 101 ? 31.502 2.391 -26.568 1.00 54.00 101 ARG A N 1
ATOM 782 C CA . ARG A 1 101 ? 32.841 2.763 -27.076 1.00 54.00 101 ARG A CA 1
ATOM 783 C C . ARG A 1 101 ? 32.992 4.059 -27.885 1.00 54.00 101 ARG A C 1
ATOM 785 O O . ARG A 1 101 ? 32.847 4.093 -29.096 1.00 54.00 101 ARG A O 1
ATOM 792 N N . SER A 1 102 ? 33.615 5.034 -27.218 1.00 49.47 102 SER A N 1
ATOM 793 C CA . SER A 1 102 ? 34.809 5.711 -27.744 1.00 49.47 102 SER A CA 1
ATOM 794 C C . SER A 1 102 ? 35.695 6.208 -26.590 1.00 49.47 102 SER A C 1
ATOM 796 O O . SER A 1 102 ? 35.841 7.403 -26.354 1.00 49.47 102 SER A O 1
ATOM 798 N N . ARG A 1 103 ? 36.334 5.283 -25.864 1.00 55.84 103 ARG A N 1
ATOM 799 C CA . ARG A 1 103 ? 37.643 5.589 -25.269 1.00 55.84 103 ARG A CA 1
ATOM 800 C C . ARG A 1 103 ? 38.680 5.240 -26.327 1.00 55.84 103 ARG A C 1
ATOM 802 O O . ARG A 1 103 ? 39.219 4.136 -26.330 1.00 55.84 103 ARG A O 1
ATOM 809 N N . ARG A 1 104 ? 38.889 6.157 -27.277 1.00 51.66 104 ARG A N 1
ATOM 810 C CA . ARG A 1 104 ? 40.115 6.152 -28.076 1.00 51.66 104 ARG A CA 1
ATOM 811 C C . ARG A 1 104 ? 41.256 6.337 -27.081 1.00 51.66 104 ARG A C 1
ATOM 813 O O . ARG A 1 104 ? 41.344 7.371 -26.430 1.00 51.66 104 ARG A O 1
ATOM 820 N N . ARG A 1 105 ? 42.054 5.287 -26.908 1.00 53.62 105 ARG A N 1
ATOM 821 C CA . ARG A 1 105 ? 43.406 5.418 -26.377 1.00 53.62 105 ARG A CA 1
ATOM 822 C C . ARG A 1 105 ? 44.187 6.275 -27.377 1.00 53.62 105 ARG A C 1
ATOM 824 O O . ARG A 1 105 ? 44.238 5.908 -28.550 1.00 53.62 105 ARG A O 1
ATOM 831 N N . SER A 1 106 ? 44.750 7.379 -26.910 1.00 53.91 106 SER A N 1
ATOM 832 C CA . SER A 1 106 ? 45.885 8.078 -27.516 1.00 53.91 106 SER A CA 1
ATOM 833 C C . SER A 1 106 ? 46.787 8.522 -26.384 1.00 53.91 106 SER A C 1
ATOM 835 O O . SER A 1 106 ? 46.226 9.182 -25.478 1.00 53.91 106 SER A O 1
#

Secondary structure (DSSP, 8-state):
-HHHHHHH-GGGGS-----EEE-HHHHHHHHHHHHHIIIIIHHHHHHHHHHHHHTS-TTT-HHHHHHHHHHHHHHHHHHHHHHHHHHEEE--GGG-----------